Protein AF-A0A1Z8WTL7-F1 (afdb_monomer)

Nearest PDB structures (foldseek):
  2bbh-assembly1_A  TM=3.907E-01  e=2.021E+00  Thermotoga maritima
  4eeb-assembly1_B  TM=3.842E-01  e=3.552E+00  Thermotoga maritima
  5jrw-assembly1_C  TM=4.010E-01  e=4.027E+00  Thermotoga maritima MSB8
  5jtg-assembly1_C  TM=3.842E-01  e=4.287E+00  Thermotoga maritima MSB8
  5jtg-assembly1_D  TM=3.795E-01  e=4.287E+00  Thermotoga maritima MSB8

pLDDT: mean 77.39, std 19.35, range [37.69, 95.0]

Structure (mmCIF, N/CA/C/O backbone):
data_AF-A0A1Z8WTL7-F1
#
_entry.id   AF-A0A1Z8WTL7-F1
#
loop_
_atom_site.group_PDB
_atom_site.id
_atom_site.type_symbol
_atom_site.label_atom_id
_atom_site.label_alt_id
_atom_site.label_comp_id
_atom_site.label_asym_id
_atom_site.label_entity_id
_atom_site.label_seq_id
_atom_site.pdbx_PDB_ins_code
_atom_site.Cartn_x
_atom_site.Cartn_y
_atom_site.Cartn_z
_atom_site.occupancy
_atom_site.B_iso_or_equiv
_atom_site.auth_seq_id
_atom_site.auth_comp_id
_atom_site.auth_asym_id
_atom_site.auth_atom_id
_atom_site.pdbx_PDB_model_num
ATOM 1 N N . MET A 1 1 ? 6.204 -0.276 -15.524 1.00 90.25 1 MET A N 1
ATOM 2 C CA . MET A 1 1 ? 5.361 0.556 -14.649 1.00 90.25 1 MET A CA 1
ATOM 3 C C . MET A 1 1 ? 5.220 -0.058 -13.254 1.00 90.25 1 MET A C 1
ATOM 5 O O . MET A 1 1 ? 5.223 -1.282 -13.148 1.00 90.25 1 MET A O 1
ATOM 9 N N . TRP A 1 2 ? 5.148 0.753 -12.193 1.00 94.56 2 TRP A N 1
ATOM 10 C CA . TRP A 1 2 ? 4.865 0.322 -10.816 1.00 94.56 2 TRP A CA 1
ATOM 11 C C . TRP A 1 2 ? 3.482 0.785 -10.369 1.00 94.56 2 TRP A C 1
ATOM 13 O O . TRP A 1 2 ? 3.054 1.900 -10.662 1.00 94.56 2 TRP A O 1
ATOM 23 N N . TYR A 1 3 ? 2.839 -0.061 -9.574 1.00 93.94 3 TYR A N 1
ATOM 24 C CA . TYR A 1 3 ? 1.520 0.160 -9.007 1.00 93.94 3 TYR A CA 1
AT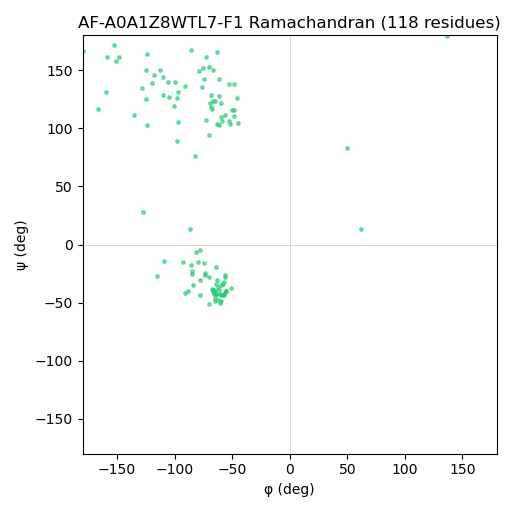OM 25 C C . TYR A 1 3 ? 1.588 0.156 -7.489 1.00 93.94 3 TYR A C 1
ATOM 27 O O . TYR A 1 3 ? 2.256 -0.692 -6.890 1.00 93.94 3 TYR A O 1
ATOM 35 N N . LEU A 1 4 ? 0.850 1.068 -6.867 1.00 94.12 4 LEU A N 1
ATOM 36 C CA . LEU A 1 4 ? 0.537 1.016 -5.448 1.00 94.12 4 LEU A CA 1
ATOM 37 C C . LEU A 1 4 ? -0.842 0.398 -5.301 1.00 94.12 4 LEU A C 1
ATOM 39 O O . LEU A 1 4 ? -1.790 0.804 -5.967 1.00 94.12 4 LEU A O 1
ATOM 43 N N . TYR A 1 5 ? -0.956 -0.581 -4.414 1.00 92.81 5 TYR A N 1
ATOM 44 C CA . TYR A 1 5 ? -2.205 -1.277 -4.152 1.00 92.81 5 TYR A CA 1
ATOM 45 C C . TYR A 1 5 ? -2.568 -1.218 -2.672 1.00 92.81 5 TY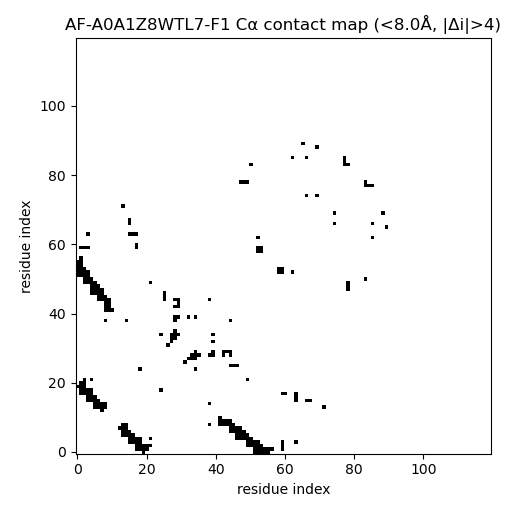R A C 1
ATOM 47 O O . TYR A 1 5 ? -1.705 -1.171 -1.785 1.00 92.81 5 TYR A O 1
ATOM 55 N N . ILE A 1 6 ? -3.872 -1.240 -2.412 1.00 93.44 6 ILE A N 1
ATOM 56 C CA . ILE A 1 6 ? -4.447 -1.273 -1.073 1.00 93.44 6 ILE A CA 1
ATOM 57 C C . ILE A 1 6 ? -5.387 -2.471 -0.983 1.00 93.44 6 ILE A C 1
ATOM 59 O O . ILE A 1 6 ? -6.313 -2.618 -1.782 1.00 93.44 6 ILE A O 1
ATOM 63 N N . VAL A 1 7 ? -5.148 -3.325 0.009 1.00 93.38 7 VAL A N 1
ATOM 64 C CA . VAL A 1 7 ? -6.009 -4.471 0.316 1.00 93.38 7 VAL A CA 1
ATOM 65 C C . VAL A 1 7 ? -6.603 -4.346 1.709 1.00 93.38 7 VAL A C 1
ATOM 67 O O . VAL A 1 7 ? -5.961 -3.853 2.638 1.00 93.38 7 VAL A O 1
ATOM 70 N N . GLU A 1 8 ? -7.823 -4.837 1.853 1.00 94.12 8 GLU A N 1
ATOM 71 C CA . GLU A 1 8 ? -8.497 -5.020 3.129 1.00 94.12 8 GLU A CA 1
ATOM 72 C C . GLU A 1 8 ? -8.349 -6.467 3.585 1.00 94.12 8 GLU A C 1
ATOM 74 O O . GLU A 1 8 ? -8.638 -7.403 2.842 1.00 94.12 8 GLU A O 1
ATOM 79 N N . CYS A 1 9 ? -7.857 -6.645 4.804 1.00 93.69 9 CYS A N 1
ATOM 80 C CA . CYS A 1 9 ? -7.751 -7.948 5.443 1.00 93.69 9 CYS A CA 1
ATOM 81 C C . CYS A 1 9 ? -9.069 -8.321 6.142 1.00 93.69 9 CYS A C 1
ATOM 83 O O . CYS A 1 9 ? -9.928 -7.469 6.372 1.00 93.69 9 CYS A O 1
ATOM 85 N N . LYS A 1 10 ? -9.208 -9.588 6.554 1.00 92.19 10 LYS A N 1
ATOM 86 C CA . LYS A 1 10 ? -10.403 -10.091 7.261 1.00 92.19 10 LYS A CA 1
ATOM 87 C C . LYS A 1 10 ? -10.749 -9.314 8.544 1.00 92.19 10 LYS A C 1
ATOM 89 O O . LYS A 1 10 ? -11.908 -9.263 8.938 1.00 92.19 10 LYS A O 1
ATOM 94 N N . ASP A 1 11 ? -9.759 -8.716 9.200 1.00 91.75 11 ASP A N 1
ATOM 95 C CA . ASP A 1 11 ? -9.912 -7.920 10.427 1.00 91.75 11 ASP A CA 1
ATOM 96 C C . ASP A 1 11 ? -10.254 -6.437 10.163 1.00 91.75 11 ASP A C 1
ATOM 98 O O . ASP A 1 11 ? -10.169 -5.611 11.072 1.00 91.75 11 ASP A O 1
ATOM 102 N N . ASN A 1 12 ? -10.633 -6.084 8.928 1.00 88.88 12 ASN A N 1
ATOM 103 C CA . ASN A 1 12 ? -10.889 -4.716 8.457 1.00 88.88 12 ASN A CA 1
ATOM 104 C C . ASN A 1 12 ? -9.661 -3.786 8.532 1.00 88.88 12 ASN A C 1
ATOM 106 O O . ASN A 1 12 ? -9.772 -2.554 8.414 1.00 88.88 12 ASN A O 1
ATOM 110 N N . THR A 1 13 ? -8.466 -4.353 8.730 1.00 90.69 13 THR A N 1
ATOM 111 C CA . THR A 1 13 ? -7.216 -3.604 8.615 1.00 90.69 13 THR A CA 1
ATOM 112 C C . THR A 1 13 ? -6.833 -3.439 7.150 1.00 90.69 13 THR A C 1
ATOM 114 O O . THR A 1 13 ? -7.145 -4.270 6.297 1.00 90.69 13 THR A O 1
ATOM 117 N N . LEU A 1 14 ? -6.156 -2.330 6.850 1.00 91.81 14 LEU A N 1
ATOM 118 C CA . LEU A 1 14 ? -5.712 -2.014 5.497 1.00 91.81 14 LEU A CA 1
ATOM 119 C C . LEU A 1 14 ? -4.213 -2.243 5.377 1.00 91.81 14 LEU A C 1
ATOM 121 O O . LEU A 1 14 ? -3.428 -1.657 6.129 1.00 91.81 14 LEU A O 1
ATOM 125 N N . TYR A 1 15 ? -3.828 -3.035 4.385 1.00 91.88 15 TYR A N 1
ATOM 126 C CA . TYR A 1 15 ? -2.444 -3.213 3.982 1.00 91.88 15 TYR A CA 1
ATOM 127 C C . TYR A 1 15 ? -2.187 -2.470 2.672 1.00 91.88 15 TYR A C 1
ATOM 129 O O . TYR A 1 15 ? -3.024 -2.453 1.774 1.00 91.88 15 TYR A O 1
ATOM 137 N N . THR A 1 16 ? -1.022 -1.839 2.579 1.00 93.56 16 THR A N 1
ATOM 138 C CA . THR A 1 16 ? -0.609 -1.033 1.427 1.00 93.56 16 THR A CA 1
ATOM 139 C C . THR A 1 16 ? 0.763 -1.496 0.975 1.00 93.56 16 THR A C 1
ATOM 141 O O . THR A 1 16 ? 1.647 -1.657 1.823 1.00 93.56 16 THR A O 1
ATOM 144 N N . GLY A 1 17 ? 0.946 -1.677 -0.328 1.00 92.19 17 GLY A N 1
ATOM 145 C CA . GLY A 1 17 ? 2.220 -2.093 -0.904 1.00 92.19 17 GLY A CA 1
ATOM 146 C C . GLY A 1 17 ? 2.390 -1.613 -2.338 1.00 92.19 17 GLY A C 1
ATOM 147 O O . GLY A 1 17 ? 1.442 -1.121 -2.946 1.00 92.19 17 GLY A O 1
ATOM 148 N N . ILE A 1 18 ? 3.592 -1.800 -2.882 1.00 95.00 18 ILE A N 1
ATOM 149 C CA . ILE A 1 18 ? 3.888 -1.579 -4.302 1.00 95.00 18 ILE A CA 1
ATOM 150 C C . ILE A 1 18 ? 4.216 -2.893 -5.010 1.00 95.00 18 ILE A C 1
ATOM 152 O O . ILE A 1 18 ? 4.724 -3.835 -4.398 1.00 95.00 18 ILE A O 1
ATOM 156 N N . THR A 1 19 ? 3.905 -2.971 -6.297 1.00 94.88 19 THR A N 1
ATOM 157 C CA . THR A 1 19 ? 4.172 -4.134 -7.151 1.00 94.88 19 THR A CA 1
ATOM 158 C C . THR A 1 19 ? 4.190 -3.715 -8.618 1.00 94.88 19 THR A C 1
ATOM 160 O O . THR A 1 19 ? 3.671 -2.660 -8.969 1.00 94.88 19 THR A O 1
ATOM 163 N N . LYS A 1 20 ? 4.778 -4.537 -9.484 1.00 94.38 20 LYS A N 1
ATOM 164 C CA . LYS A 1 20 ? 4.622 -4.393 -10.940 1.00 94.38 20 LYS A CA 1
ATOM 165 C C . LYS A 1 20 ? 3.360 -5.089 -11.457 1.00 94.38 20 LYS A C 1
ATOM 167 O O . LYS A 1 20 ? 2.853 -4.717 -12.501 1.00 94.38 20 LYS A O 1
ATOM 172 N N . ASP A 1 21 ? 2.857 -6.066 -10.705 1.00 94.06 21 ASP A N 1
ATOM 173 C CA . ASP A 1 21 ? 1.670 -6.851 -11.038 1.00 94.06 21 ASP A CA 1
ATOM 174 C C . ASP A 1 21 ? 0.787 -6.984 -9.790 1.00 94.06 21 ASP A C 1
ATOM 176 O O . ASP A 1 21 ? 1.185 -7.585 -8.783 1.00 94.06 21 ASP A O 1
ATOM 180 N N . VAL A 1 22 ? -0.383 -6.343 -9.825 1.00 93.94 22 VAL A N 1
ATOM 181 C CA . VAL A 1 22 ? -1.322 -6.290 -8.696 1.00 93.94 22 VAL A CA 1
ATOM 182 C C . VAL A 1 22 ? -2.106 -7.589 -8.574 1.00 93.94 22 VAL A C 1
ATOM 184 O O . VAL A 1 22 ? -2.246 -8.107 -7.465 1.00 93.94 22 VAL A O 1
ATOM 187 N N . GLN A 1 23 ? -2.584 -8.139 -9.690 1.00 92.31 23 GLN A N 1
ATOM 188 C CA . GLN A 1 23 ? -3.427 -9.334 -9.690 1.00 92.31 23 GLN A CA 1
ATOM 189 C C . GLN A 1 23 ? -2.654 -10.538 -9.164 1.00 92.31 23 GLN A C 1
ATOM 191 O O . GLN A 1 23 ? -3.099 -11.195 -8.215 1.00 92.31 23 GLN A O 1
ATOM 196 N N . ARG A 1 24 ? -1.441 -10.754 -9.686 1.00 94.00 24 ARG A N 1
ATOM 197 C CA . ARG A 1 24 ? -0.542 -11.795 -9.188 1.00 94.00 24 ARG A CA 1
ATOM 198 C C . ARG A 1 24 ? -0.266 -11.620 -7.700 1.00 94.00 24 ARG A C 1
ATOM 200 O O . ARG A 1 24 ? -0.316 -12.587 -6.942 1.00 94.00 24 ARG A O 1
ATOM 207 N N . ARG A 1 25 ? -0.012 -10.389 -7.247 1.00 93.12 25 ARG A N 1
ATOM 208 C CA . ARG A 1 25 ? 0.331 -10.130 -5.842 1.00 93.12 25 ARG A CA 1
ATOM 209 C C . ARG A 1 25 ? -0.833 -10.401 -4.890 1.00 93.12 25 ARG A C 1
ATOM 211 O O . ARG A 1 25 ? -0.621 -10.929 -3.799 1.00 93.12 25 ARG A O 1
ATOM 218 N N . VAL A 1 26 ? -2.058 -10.062 -5.288 1.00 92.56 26 VAL A N 1
ATOM 219 C CA . VAL A 1 26 ? -3.274 -10.365 -4.515 1.00 92.56 26 VAL A CA 1
ATOM 220 C C . VAL A 1 26 ? -3.517 -11.872 -4.457 1.00 92.56 26 VAL A C 1
ATOM 222 O O . VAL A 1 26 ? -3.822 -12.397 -3.385 1.00 92.56 26 VAL A O 1
ATOM 225 N N . TYR A 1 27 ? -3.310 -12.579 -5.571 1.00 92.06 27 TYR A N 1
ATOM 226 C CA . TYR A 1 27 ? -3.378 -14.038 -5.606 1.00 92.06 27 TYR A CA 1
ATOM 227 C C . TYR A 1 27 ? -2.357 -14.676 -4.654 1.00 92.06 27 TYR A C 1
ATOM 229 O O . TYR A 1 27 ? -2.724 -15.502 -3.818 1.00 92.06 27 TYR A O 1
ATOM 237 N N . GLU A 1 28 ? -1.093 -14.242 -4.703 1.00 92.12 28 GLU A N 1
ATOM 238 C CA . GLU A 1 28 ? -0.034 -14.715 -3.802 1.00 92.12 28 GLU A CA 1
ATOM 239 C C . GLU A 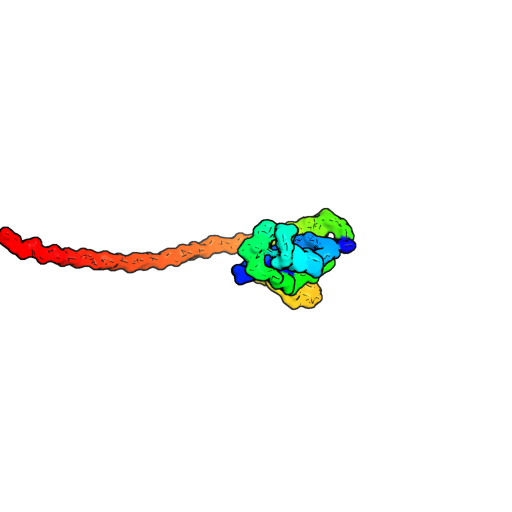1 28 ? -0.402 -14.495 -2.326 1.00 92.12 28 GLU A C 1
ATOM 241 O O . GLU A 1 28 ? -0.211 -15.390 -1.494 1.00 92.12 28 GLU A O 1
ATOM 246 N N . HIS A 1 29 ? -0.968 -13.326 -1.997 1.00 91.06 29 HIS A N 1
ATOM 247 C CA . HIS A 1 29 ? -1.392 -12.999 -0.635 1.00 91.06 29 HIS A CA 1
ATOM 248 C C . HIS A 1 29 ? -2.488 -13.912 -0.106 1.00 91.06 29 HIS A C 1
ATOM 250 O O . HIS A 1 29 ? -2.501 -14.122 1.105 1.00 91.06 29 HIS A O 1
ATOM 256 N N . ASN A 1 30 ? -3.364 -14.443 -0.959 1.00 89.56 30 ASN A N 1
ATOM 257 C CA . ASN A 1 30 ? -4.453 -15.333 -0.557 1.00 89.56 30 ASN A CA 1
ATOM 258 C C . ASN A 1 30 ? -4.055 -16.813 -0.587 1.00 89.56 30 ASN A C 1
ATOM 260 O O . ASN A 1 30 ? -4.355 -17.535 0.362 1.00 89.56 30 ASN A O 1
ATOM 264 N N . ASN A 1 31 ? -3.328 -17.246 -1.617 1.00 88.69 31 ASN A N 1
ATOM 265 C CA . ASN A 1 31 ? -3.197 -18.668 -1.949 1.00 88.69 31 ASN A CA 1
ATOM 266 C C . ASN A 1 31 ? -1.814 -19.268 -1.664 1.00 88.69 31 ASN A C 1
ATOM 268 O O . ASN A 1 31 ? -1.671 -20.484 -1.652 1.00 88.69 31 ASN A O 1
ATOM 272 N N . THR A 1 32 ? -0.781 -18.455 -1.421 1.00 87.19 32 THR A N 1
ATOM 273 C CA . THR A 1 32 ? 0.609 -18.956 -1.340 1.00 87.19 32 THR A CA 1
ATOM 274 C C . THR A 1 32 ? 1.287 -18.595 -0.024 1.00 87.19 32 THR A C 1
ATOM 276 O O . THR A 1 32 ? 0.841 -17.698 0.685 1.00 87.19 32 THR A O 1
ATOM 279 N N . ALA A 1 33 ? 2.397 -19.243 0.333 1.00 81.12 33 ALA A N 1
ATOM 280 C CA . ALA A 1 33 ? 3.205 -18.826 1.485 1.00 81.12 33 ALA A CA 1
ATOM 281 C C . ALA A 1 33 ? 4.043 -17.554 1.219 1.00 81.12 33 ALA A C 1
ATOM 283 O O . ALA A 1 33 ? 4.476 -16.914 2.177 1.00 81.12 33 ALA A O 1
ATOM 284 N N . SER A 1 34 ? 4.215 -17.172 -0.053 1.00 81.88 34 SER A N 1
ATOM 285 C CA . SER A 1 34 ? 5.056 -16.060 -0.535 1.00 81.88 34 SER A CA 1
ATOM 286 C C . SER A 1 34 ? 4.439 -14.666 -0.357 1.00 81.88 34 SER A C 1
ATOM 288 O O . SER A 1 34 ? 5.079 -13.649 -0.639 1.00 81.88 34 SER A O 1
ATOM 290 N N . GLY A 1 35 ? 3.193 -14.602 0.117 1.00 82.94 35 GLY A N 1
ATOM 291 C CA . GLY A 1 35 ? 2.555 -13.357 0.533 1.00 82.94 35 GLY A CA 1
ATOM 292 C C . GLY A 1 35 ? 3.264 -12.697 1.723 1.00 82.94 35 GLY A C 1
ATOM 293 O O . GLY A 1 35 ? 4.079 -13.299 2.423 1.00 82.94 35 GLY A O 1
ATOM 294 N N . ALA A 1 36 ? 2.938 -11.433 1.989 1.00 85.62 36 ALA A N 1
ATOM 295 C CA . ALA A 1 36 ? 3.536 -10.714 3.110 1.00 85.62 36 ALA A CA 1
ATOM 296 C C . ALA A 1 36 ? 3.190 -11.391 4.449 1.00 85.62 36 ALA A C 1
ATOM 298 O O . ALA A 1 36 ? 2.052 -11.803 4.679 1.00 85.62 36 ALA A O 1
ATOM 299 N N . LYS A 1 37 ? 4.147 -11.423 5.391 1.00 88.31 37 LYS A N 1
ATOM 300 C CA . LYS A 1 37 ? 3.932 -11.981 6.744 1.00 88.31 37 LYS A CA 1
ATOM 301 C C . LYS A 1 37 ? 2.681 -11.401 7.415 1.00 88.31 37 LYS A C 1
ATOM 303 O O . LYS A 1 37 ? 1.954 -12.119 8.095 1.00 88.31 37 LYS A O 1
ATOM 308 N N . TYR A 1 38 ? 2.420 -10.109 7.196 1.00 87.19 38 TYR A N 1
ATOM 309 C CA . TYR A 1 38 ? 1.261 -9.412 7.751 1.00 87.19 38 TYR A CA 1
ATOM 310 C C . TYR A 1 38 ? -0.077 -9.946 7.220 1.00 87.19 38 TYR A C 1
ATOM 312 O O . TYR A 1 38 ? -0.992 -10.170 8.013 1.00 87.19 38 TYR A O 1
ATOM 320 N N . THR A 1 39 ? -0.189 -10.147 5.903 1.00 85.06 39 THR A N 1
ATOM 321 C CA . THR A 1 39 ? -1.427 -10.590 5.240 1.00 85.06 39 THR A CA 1
ATOM 322 C C . THR A 1 39 ? -1.654 -12.085 5.412 1.00 85.06 39 THR A C 1
ATOM 324 O O . THR A 1 39 ? -2.799 -12.508 5.528 1.00 85.06 39 THR A O 1
ATOM 327 N N . ARG A 1 40 ? -0.585 -12.885 5.523 1.00 87.50 40 ARG A N 1
ATOM 328 C CA . ARG A 1 40 ? -0.661 -14.343 5.696 1.00 87.50 40 ARG A CA 1
ATOM 329 C C . ARG A 1 40 ? -1.502 -14.772 6.903 1.00 87.50 40 ARG A C 1
ATOM 331 O O . ARG A 1 40 ? -2.270 -15.718 6.792 1.00 87.50 40 ARG A O 1
ATOM 338 N N . ALA A 1 41 ? -1.397 -14.061 8.025 1.00 89.00 41 ALA A N 1
ATOM 339 C CA . ALA A 1 41 ? -2.187 -14.342 9.228 1.00 89.00 41 ALA A CA 1
ATOM 340 C C . ALA A 1 41 ? -3.619 -13.763 9.191 1.00 89.00 41 ALA A C 1
ATOM 342 O O . ALA A 1 41 ? -4.396 -14.010 10.107 1.00 89.00 41 ALA A O 1
ATOM 343 N N . ARG A 1 42 ? -3.969 -12.962 8.172 1.00 89.75 42 ARG A N 1
ATOM 344 C CA . ARG A 1 42 ? -5.216 -12.170 8.114 1.00 89.75 42 ARG A CA 1
ATOM 345 C C . ARG A 1 42 ? -6.024 -12.398 6.836 1.00 89.75 42 ARG A C 1
ATOM 347 O O . ARG A 1 42 ? -6.746 -11.514 6.373 1.00 89.75 42 ARG A O 1
ATOM 354 N N . ARG A 1 43 ? -5.877 -13.588 6.261 1.00 87.44 43 ARG A N 1
ATOM 355 C CA . ARG A 1 43 ? -6.592 -14.021 5.060 1.00 87.44 43 ARG A CA 1
ATOM 356 C C . ARG A 1 43 ? -8.085 -14.243 5.342 1.00 87.44 43 ARG A C 1
ATOM 358 O O . ARG A 1 43 ? -8.440 -14.599 6.469 1.00 87.44 43 ARG A O 1
ATOM 365 N N . PRO A 1 44 ? -8.952 -14.098 4.328 1.00 90.06 44 PRO A N 1
ATOM 366 C CA . PRO A 1 44 ? -8.647 -13.627 2.973 1.00 90.06 44 PRO A CA 1
ATOM 367 C C . PRO A 1 44 ? -8.426 -12.108 2.921 1.00 90.06 44 PRO A C 1
ATOM 369 O O . PRO A 1 44 ? -8.979 -11.361 3.728 1.00 90.06 44 PRO A O 1
ATOM 372 N N . VAL A 1 45 ? -7.621 -11.660 1.958 1.00 92.75 45 VAL A N 1
ATOM 373 C CA . VAL A 1 45 ? -7.469 -10.245 1.611 1.00 92.75 45 VAL A CA 1
ATOM 374 C C . VAL A 1 45 ? -8.304 -9.909 0.380 1.00 92.75 45 VAL A C 1
ATOM 376 O O . VAL A 1 45 ? -8.352 -10.678 -0.583 1.00 92.75 45 VAL A O 1
ATOM 379 N N . LYS A 1 46 ? -8.945 -8.742 0.403 1.00 92.19 46 LYS A N 1
ATOM 380 C CA . LYS A 1 46 ? -9.734 -8.192 -0.699 1.00 92.19 46 LYS A CA 1
ATOM 381 C C . LYS A 1 46 ? -9.009 -6.991 -1.281 1.00 92.19 46 LYS A C 1
ATOM 383 O O . LYS A 1 46 ? -8.619 -6.090 -0.540 1.00 92.19 46 LYS A O 1
ATOM 388 N N . LEU A 1 47 ? -8.822 -6.970 -2.596 1.00 93.31 47 LEU A N 1
ATOM 389 C CA . LEU A 1 47 ? -8.305 -5.790 -3.278 1.00 93.31 47 LEU A CA 1
ATOM 390 C C . LEU A 1 47 ? -9.362 -4.690 -3.207 1.00 93.31 47 LEU A C 1
ATOM 392 O O . LEU A 1 47 ? -10.469 -4.878 -3.698 1.00 93.31 47 LEU A O 1
ATOM 396 N N . LEU A 1 48 ? -9.023 -3.571 -2.568 1.00 91.75 48 LEU A N 1
ATOM 397 C CA . LEU A 1 48 ? -9.906 -2.409 -2.540 1.00 91.75 48 LEU A CA 1
ATOM 398 C C . LEU A 1 48 ? -9.651 -1.502 -3.740 1.00 91.75 48 LEU A C 1
ATOM 400 O O . LEU A 1 48 ? -10.592 -0.980 -4.321 1.00 91.75 48 LEU A O 1
ATOM 404 N N . GLY A 1 49 ? -8.385 -1.321 -4.108 1.00 91.38 49 GLY A N 1
ATOM 405 C CA . GLY A 1 49 ? -8.007 -0.521 -5.262 1.00 91.38 49 GLY A CA 1
ATOM 406 C C . GLY A 1 49 ? -6.502 -0.484 -5.467 1.00 91.38 49 GLY A C 1
ATOM 407 O O . GLY A 1 49 ? -5.718 -0.868 -4.591 1.00 91.38 49 GLY A O 1
ATOM 408 N N . TYR A 1 50 ? -6.107 -0.022 -6.643 1.00 92.62 50 TYR A N 1
ATOM 409 C CA . TYR A 1 50 ? -4.722 0.207 -7.018 1.00 92.62 50 TYR A CA 1
ATOM 410 C C . TYR A 1 50 ? -4.649 1.342 -8.032 1.00 92.62 50 TYR A C 1
ATOM 412 O O . TYR A 1 50 ? -5.634 1.641 -8.702 1.00 92.62 50 TYR A O 1
ATOM 420 N N . TYR A 1 51 ? -3.484 1.965 -8.137 1.00 90.31 51 TYR A N 1
ATOM 421 C CA . TYR A 1 51 ? -3.221 2.976 -9.150 1.00 90.31 51 TYR A CA 1
ATOM 422 C C . TYR A 1 51 ? -1.757 2.966 -9.562 1.00 90.31 51 TYR A C 1
ATOM 424 O O . TYR A 1 51 ? -0.882 2.423 -8.876 1.00 90.31 51 TYR A O 1
A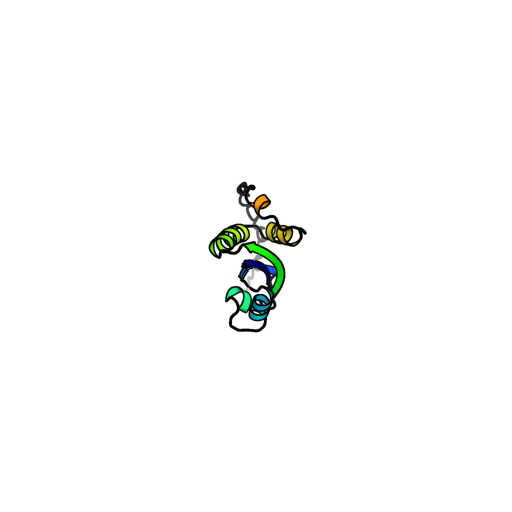TOM 432 N N . GLU A 1 52 ? -1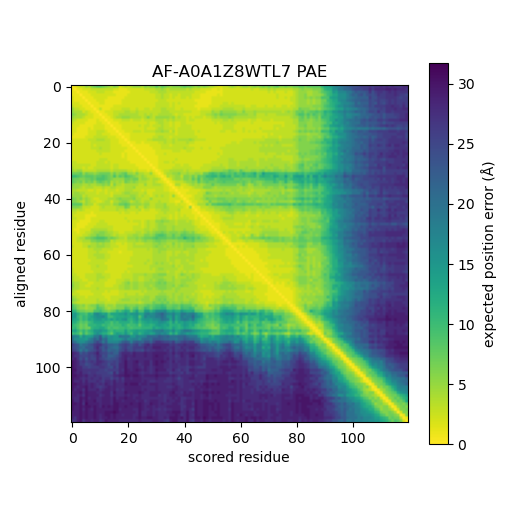.520 3.555 -10.721 1.00 91.50 52 GLU A N 1
ATOM 433 C CA . GLU A 1 52 ? -0.207 3.710 -11.316 1.00 91.50 52 GLU A CA 1
ATOM 434 C C . GLU A 1 52 ? 0.585 4.823 -10.633 1.00 91.50 52 GLU A C 1
ATOM 436 O O . GLU A 1 52 ? 0.053 5.892 -10.350 1.00 91.50 52 GLU A O 1
ATOM 441 N N . VAL A 1 53 ? 1.860 4.560 -10.348 1.00 89.62 53 VAL A N 1
ATOM 442 C CA . VAL A 1 53 ? 2.722 5.493 -9.605 1.00 89.62 53 VAL A CA 1
ATOM 443 C C . VAL A 1 53 ? 3.877 6.020 -10.452 1.00 89.62 53 VAL A C 1
ATOM 445 O O . VAL A 1 53 ? 4.398 7.097 -10.181 1.00 89.62 53 VAL A O 1
ATOM 448 N N . GLY A 1 54 ? 4.314 5.248 -11.449 1.00 89.69 54 GLY A N 1
ATOM 449 C CA . GLY A 1 54 ? 5.428 5.601 -12.326 1.00 89.69 54 GLY A CA 1
ATOM 450 C C . GLY A 1 54 ? 6.389 4.441 -12.584 1.00 89.69 54 GLY A C 1
ATOM 451 O O . GLY A 1 54 ? 6.228 3.323 -12.091 1.00 89.69 54 GLY A O 1
ATOM 452 N N . GLU A 1 55 ? 7.417 4.692 -13.388 1.00 90.69 55 GLU A N 1
ATOM 453 C CA . GLU A 1 55 ? 8.310 3.640 -13.892 1.00 90.69 55 GLU A CA 1
ATOM 454 C C . GLU A 1 55 ? 9.446 3.278 -12.934 1.00 90.69 55 GLU A C 1
ATOM 456 O O . GLU A 1 55 ? 9.933 2.142 -12.926 1.00 90.69 55 GLU A O 1
ATOM 461 N N . SER A 1 56 ? 9.834 4.218 -12.072 1.00 93.75 56 SER A N 1
ATOM 462 C CA . SER A 1 56 ? 10.927 4.036 -11.125 1.00 93.75 56 SER A CA 1
ATOM 463 C C . SER A 1 56 ? 10.448 3.481 -9.787 1.00 93.75 56 SER A C 1
ATOM 465 O O . SER A 1 56 ? 9.492 3.964 -9.175 1.00 93.75 56 SER A O 1
ATOM 467 N N . ARG A 1 57 ? 11.204 2.511 -9.263 1.00 91.81 57 ARG A N 1
ATOM 468 C CA . ARG A 1 57 ? 10.988 1.957 -7.921 1.00 91.81 57 ARG A CA 1
ATOM 469 C C . ARG A 1 57 ? 11.100 3.030 -6.834 1.00 91.81 57 ARG A C 1
ATOM 471 O O . ARG A 1 57 ? 10.383 2.956 -5.841 1.00 91.81 57 ARG A O 1
ATOM 478 N N . GLY A 1 58 ? 11.989 4.011 -7.009 1.00 93.81 58 GLY A N 1
ATOM 479 C CA . GLY A 1 58 ? 12.191 5.089 -6.036 1.00 93.81 58 GLY A CA 1
ATOM 480 C C . GLY A 1 58 ? 10.948 5.965 -5.880 1.00 93.81 58 GLY A C 1
ATOM 481 O O . GLY A 1 58 ? 10.529 6.247 -4.758 1.00 93.81 58 GLY A O 1
ATOM 482 N N . VAL A 1 59 ? 10.305 6.303 -7.002 1.00 90.25 59 VAL A N 1
ATOM 483 C CA . VAL A 1 59 ? 9.036 7.049 -7.024 1.00 90.25 59 VAL A CA 1
ATOM 484 C C . VAL A 1 59 ? 7.944 6.247 -6.318 1.00 90.25 59 VAL A C 1
ATOM 486 O O . VAL A 1 59 ? 7.295 6.758 -5.406 1.00 90.25 59 VAL A O 1
ATOM 489 N N . ALA A 1 60 ? 7.823 4.957 -6.645 1.00 91.75 60 ALA A N 1
ATOM 490 C CA . ALA A 1 60 ? 6.850 4.071 -6.016 1.00 91.75 60 ALA A CA 1
ATOM 491 C C . ALA A 1 60 ? 7.028 3.968 -4.488 1.00 91.75 60 ALA A C 1
ATOM 493 O O . ALA A 1 60 ? 6.052 4.041 -3.745 1.00 91.75 60 ALA A O 1
ATOM 494 N N . LEU A 1 61 ? 8.268 3.838 -4.001 1.00 91.81 61 LEU A N 1
ATOM 495 C CA . LEU A 1 61 ? 8.567 3.787 -2.563 1.00 91.81 61 LEU A CA 1
ATOM 496 C C . LEU A 1 61 ? 8.263 5.112 -1.853 1.00 91.81 61 LEU A C 1
ATOM 498 O O . LEU A 1 61 ? 7.747 5.106 -0.732 1.00 91.81 61 LEU A O 1
ATOM 502 N N . SER A 1 62 ? 8.565 6.241 -2.497 1.00 90.75 62 SER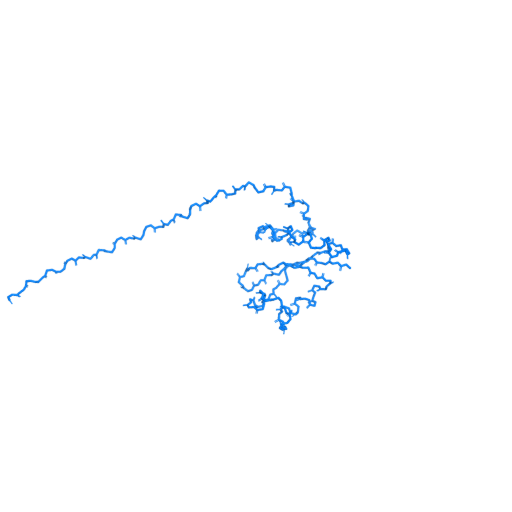 A N 1
ATOM 503 C CA . SER A 1 62 ? 8.262 7.569 -1.960 1.00 90.75 62 SER A CA 1
ATOM 504 C C . SER A 1 62 ? 6.756 7.744 -1.756 1.00 90.75 62 SER A C 1
ATOM 506 O O . SER A 1 62 ? 6.314 8.045 -0.643 1.00 90.75 62 SER A O 1
ATOM 508 N N . GLU A 1 63 ? 5.954 7.447 -2.779 1.00 90.62 63 GLU A N 1
ATOM 509 C CA . GLU A 1 63 ? 4.490 7.536 -2.708 1.00 90.62 63 GLU A CA 1
ATOM 510 C C . GLU A 1 63 ? 3.897 6.524 -1.714 1.00 90.62 63 GLU A C 1
ATOM 512 O O . GLU A 1 63 ? 3.040 6.874 -0.899 1.00 90.62 63 GLU A O 1
ATOM 517 N N . GLU A 1 64 ? 4.422 5.295 -1.660 1.00 92.81 64 GLU A N 1
ATOM 518 C CA . GLU A 1 64 ? 4.026 4.309 -0.647 1.00 92.81 64 GLU A CA 1
ATOM 519 C C . GLU A 1 64 ? 4.226 4.840 0.778 1.00 92.81 64 GLU A C 1
ATOM 521 O O . GLU A 1 64 ? 3.365 4.660 1.646 1.00 92.81 64 GLU A O 1
ATOM 526 N N . SER A 1 65 ? 5.334 5.542 1.027 1.00 90.25 65 SER A N 1
ATOM 527 C CA . SER A 1 65 ? 5.619 6.145 2.329 1.00 90.25 65 SER A CA 1
ATOM 528 C C . SER A 1 65 ? 4.606 7.232 2.713 1.00 90.25 65 SER A C 1
ATOM 530 O O . SER A 1 65 ? 4.265 7.369 3.893 1.00 90.25 65 SER A O 1
ATOM 532 N N . VAL A 1 66 ? 4.091 7.979 1.730 1.00 90.19 66 VAL A N 1
ATOM 533 C CA . VAL A 1 66 ? 3.049 8.997 1.921 1.00 90.19 66 VAL A CA 1
ATOM 534 C C . VAL A 1 66 ? 1.729 8.316 2.260 1.00 90.19 66 VAL A C 1
ATOM 536 O O . VAL A 1 66 ? 1.132 8.611 3.298 1.00 90.19 66 VAL A O 1
ATOM 539 N N . VAL A 1 67 ? 1.319 7.331 1.459 1.00 89.88 67 VAL A N 1
ATOM 540 C CA . VAL A 1 67 ? 0.070 6.585 1.666 1.00 89.88 67 VAL A CA 1
ATOM 541 C C . VAL A 1 67 ? 0.069 5.851 3.005 1.00 89.88 67 VAL A C 1
ATOM 543 O O . VAL A 1 67 ? -0.941 5.844 3.710 1.00 89.88 67 VAL A O 1
ATOM 546 N N . LYS A 1 68 ? 1.202 5.278 3.426 1.00 87.81 68 LYS A N 1
ATOM 547 C CA . LYS A 1 68 ? 1.338 4.617 4.735 1.00 87.81 68 LYS A CA 1
ATOM 548 C C . LYS A 1 68 ? 1.012 5.548 5.908 1.00 87.81 68 LYS A C 1
ATOM 550 O O . LYS A 1 68 ? 0.461 5.072 6.901 1.00 87.81 68 LYS A O 1
ATOM 555 N N . LYS A 1 69 ? 1.293 6.852 5.788 1.00 89.31 69 LYS A N 1
ATOM 556 C CA . LYS A 1 69 ? 1.027 7.873 6.822 1.00 89.31 69 LYS A CA 1
ATOM 557 C C . LYS A 1 69 ? -0.432 8.347 6.858 1.00 89.31 69 LYS A C 1
ATOM 559 O O . LYS A 1 69 ? -0.833 8.977 7.846 1.00 89.31 69 LYS A O 1
ATOM 564 N N . LEU A 1 70 ? -1.214 8.055 5.815 1.00 88.06 70 LEU A N 1
ATOM 565 C CA . LEU A 1 70 ? -2.630 8.408 5.738 1.00 88.06 70 LEU A CA 1
ATOM 566 C C . LEU A 1 70 ? -3.455 7.645 6.772 1.00 88.06 70 LEU A C 1
ATOM 568 O O . LEU A 1 70 ? -3.139 6.514 7.156 1.00 88.06 70 LEU A O 1
ATOM 572 N N . THR A 1 71 ? -4.540 8.271 7.228 1.00 89.44 71 THR A N 1
ATOM 573 C CA . THR A 1 71 ? -5.475 7.601 8.132 1.00 89.44 71 THR A CA 1
ATOM 574 C C . THR A 1 71 ? -6.289 6.547 7.382 1.00 89.44 71 THR A C 1
ATOM 576 O O . THR A 1 71 ? -6.391 6.571 6.159 1.00 89.44 71 THR A O 1
ATOM 579 N N . HIS A 1 72 ? -6.899 5.613 8.115 1.00 87.44 72 HIS A N 1
ATOM 580 C CA . HIS A 1 72 ? -7.767 4.585 7.526 1.00 87.44 72 HIS A CA 1
ATOM 581 C C . HIS A 1 72 ? -8.905 5.194 6.684 1.00 87.44 72 HIS A C 1
ATOM 583 O O . HIS A 1 72 ? -9.158 4.734 5.575 1.00 87.44 72 HIS A O 1
ATOM 589 N N . SER A 1 73 ? -9.504 6.296 7.154 1.00 87.94 73 SER A N 1
ATOM 590 C CA . SER A 1 73 ? -10.537 7.030 6.410 1.00 87.94 73 SER A CA 1
ATOM 591 C C . SER A 1 73 ? -9.993 7.675 5.134 1.00 87.94 73 SER A C 1
ATOM 593 O O . SER A 1 73 ? -10.638 7.584 4.094 1.00 87.94 73 SER A O 1
ATOM 595 N N . ASP A 1 74 ? -8.805 8.280 5.191 1.00 88.56 74 ASP A N 1
ATOM 596 C CA . ASP A 1 74 ? -8.191 8.911 4.017 1.00 88.56 74 ASP A CA 1
ATOM 597 C C . ASP A 1 74 ? -7.833 7.871 2.950 1.00 88.56 74 ASP A C 1
ATOM 599 O O . ASP A 1 74 ? -8.078 8.098 1.771 1.00 88.56 74 ASP A O 1
ATOM 603 N N . LYS A 1 75 ? -7.338 6.694 3.359 1.00 88.50 75 LYS A N 1
ATOM 604 C CA . LYS A 1 75 ? -7.068 5.580 2.438 1.00 88.50 75 LYS A CA 1
ATOM 605 C C . LYS A 1 75 ? -8.332 5.106 1.729 1.00 88.50 75 LYS A C 1
ATOM 607 O O . LYS A 1 75 ? -8.289 4.873 0.530 1.00 88.50 75 LYS A O 1
ATOM 612 N N . ARG A 1 76 ? -9.459 4.982 2.439 1.00 87.12 76 ARG A N 1
ATOM 613 C CA . ARG A 1 76 ? -10.732 4.620 1.794 1.00 87.12 76 ARG A CA 1
ATOM 614 C C . ARG A 1 76 ? -11.180 5.690 0.803 1.00 87.12 76 ARG A C 1
ATOM 616 O O . ARG A 1 76 ? -11.552 5.343 -0.306 1.00 87.12 76 ARG A O 1
ATOM 623 N N . LYS A 1 77 ? -11.068 6.974 1.158 1.00 86.62 77 LYS A N 1
ATOM 624 C CA . LYS A 1 77 ? -11.392 8.079 0.240 1.00 86.62 77 LYS A CA 1
ATOM 625 C C . LYS A 1 77 ? -10.541 8.052 -1.024 1.00 86.62 77 LYS A C 1
ATOM 627 O O . LYS A 1 77 ? -11.097 8.213 -2.100 1.00 86.62 77 LYS A O 1
ATOM 632 N N . LEU A 1 78 ? -9.238 7.802 -0.881 1.00 85.50 78 LEU A N 1
ATOM 633 C CA . LEU A 1 78 ? -8.309 7.675 -2.006 1.00 85.50 78 LEU A CA 1
ATOM 634 C C . LEU A 1 78 ? -8.740 6.572 -2.984 1.00 85.50 78 LEU A C 1
ATOM 636 O O . LEU A 1 78 ? -8.532 6.702 -4.179 1.00 85.50 78 LEU A O 1
ATOM 640 N N . ILE A 1 79 ? -9.337 5.492 -2.483 1.00 82.88 79 ILE A N 1
ATOM 641 C CA . ILE A 1 79 ? -9.778 4.361 -3.307 1.00 82.88 79 ILE A CA 1
ATOM 642 C C . ILE A 1 79 ? -11.164 4.606 -3.912 1.00 82.88 79 ILE A C 1
ATOM 644 O O . ILE A 1 79 ? -11.441 4.159 -5.016 1.00 82.88 79 ILE A O 1
ATOM 648 N N . THR A 1 80 ? -12.049 5.294 -3.189 1.00 80.12 80 THR A N 1
ATOM 649 C CA . THR A 1 80 ? -13.400 5.612 -3.669 1.00 80.12 80 THR A CA 1
ATOM 650 C C . THR A 1 80 ? -13.397 6.711 -4.735 1.00 80.12 80 THR A C 1
ATOM 652 O O . THR A 1 80 ? -14.311 6.764 -5.552 1.00 80.12 80 THR A O 1
ATOM 655 N N . SER A 1 81 ? -12.400 7.600 -4.746 1.00 73.94 81 SER A N 1
ATOM 656 C CA . SER A 1 81 ? -12.274 8.619 -5.789 1.00 73.94 81 SER A CA 1
ATOM 657 C C . SER A 1 81 ? -11.922 7.990 -7.138 1.00 73.94 81 SER A C 1
ATOM 659 O O . SER A 1 81 ? -10.927 7.277 -7.231 1.00 73.94 81 SER A O 1
ATOM 661 N N . ALA A 1 82 ? -12.689 8.325 -8.181 1.00 63.28 82 ALA A N 1
ATOM 662 C CA . ALA A 1 82 ? -12.466 7.864 -9.557 1.00 63.28 82 ALA A CA 1
ATOM 663 C C . ALA A 1 82 ? -11.056 8.190 -10.093 1.00 63.28 82 ALA A C 1
ATOM 665 O O . ALA A 1 82 ? -10.529 7.452 -10.920 1.00 63.28 82 ALA A O 1
ATOM 666 N N . SER A 1 83 ? -10.432 9.248 -9.562 1.00 65.19 83 SER A N 1
ATOM 667 C CA . SER A 1 83 ? -9.037 9.612 -9.811 1.00 65.19 83 SER A CA 1
ATOM 668 C C . SER A 1 83 ? -8.292 9.713 -8.473 1.00 65.19 83 SER A C 1
ATOM 670 O O . SER A 1 83 ? -8.487 10.693 -7.747 1.00 65.19 83 SER A O 1
ATOM 672 N N . PRO A 1 84 ? -7.477 8.712 -8.096 1.00 65.44 84 PRO A N 1
ATOM 673 C CA . PRO A 1 84 ? -6.720 8.735 -6.850 1.00 65.44 84 PRO A CA 1
ATOM 674 C C . PRO A 1 84 ? -5.600 9.778 -6.920 1.00 65.44 84 PRO A C 1
ATOM 676 O O . PRO A 1 84 ? -4.496 9.506 -7.381 1.00 65.44 84 PRO A O 1
ATOM 679 N N . ASP A 1 85 ? -5.881 10.984 -6.430 1.00 70.25 85 ASP A N 1
ATOM 680 C CA . ASP A 1 85 ? -4.896 12.059 -6.339 1.00 70.25 85 ASP A CA 1
ATOM 681 C C . ASP A 1 85 ? -4.278 12.133 -4.934 1.00 70.25 85 ASP A C 1
ATOM 683 O O . ASP A 1 85 ? -4.882 12.607 -3.967 1.00 70.25 85 ASP A O 1
ATOM 687 N N . ILE A 1 86 ? -3.034 11.666 -4.826 1.00 69.69 86 ILE A N 1
ATOM 688 C CA . ILE A 1 86 ? -2.258 11.665 -3.579 1.00 69.69 86 ILE A CA 1
ATOM 689 C C . ILE A 1 86 ? -1.786 13.085 -3.224 1.00 69.69 86 ILE A C 1
ATOM 691 O O . ILE A 1 86 ? -1.548 13.381 -2.047 1.00 69.69 86 ILE A O 1
ATOM 695 N N . SER A 1 87 ? -1.653 13.982 -4.209 1.00 69.38 87 SER A N 1
ATOM 696 C CA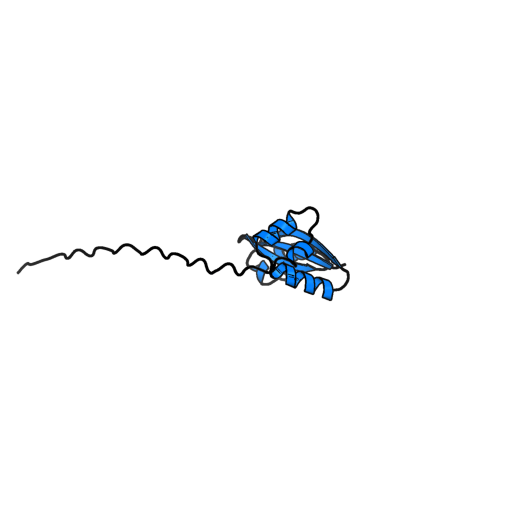 . SER A 1 87 ? -1.120 15.335 -4.010 1.00 69.38 87 SER A CA 1
ATOM 697 C C . SER A 1 87 ? -1.995 16.152 -3.053 1.00 69.38 87 SER A C 1
ATOM 699 O O . SER A 1 87 ? -1.478 16.811 -2.145 1.00 69.38 87 SER A O 1
ATOM 701 N N . ASN A 1 88 ? -3.314 15.959 -3.118 1.00 63.88 88 ASN A N 1
ATOM 702 C CA . ASN A 1 88 ? -4.293 16.572 -2.220 1.00 63.88 88 ASN A CA 1
ATOM 703 C C . ASN A 1 88 ? -4.156 16.151 -0.746 1.00 63.88 88 ASN A C 1
ATOM 705 O O . ASN A 1 88 ? -4.621 16.854 0.155 1.00 63.88 88 ASN A O 1
ATOM 709 N N . PHE A 1 89 ? -3.485 15.030 -0.460 1.00 64.19 89 PHE A N 1
ATOM 710 C CA . PHE A 1 89 ? -3.217 14.589 0.910 1.00 64.19 89 PHE A CA 1
ATOM 711 C C . PHE A 1 89 ? -1.861 15.078 1.450 1.00 64.19 89 PHE A C 1
ATOM 713 O O . PHE A 1 89 ? -1.661 15.059 2.668 1.00 64.19 89 PHE A O 1
ATOM 720 N N . LYS A 1 90 ? -0.950 15.567 0.588 1.00 54.94 90 LYS A N 1
ATOM 721 C CA . LYS A 1 90 ? 0.372 16.104 0.980 1.00 54.94 90 LYS A CA 1
ATOM 722 C C . LYS A 1 90 ? 0.268 17.442 1.732 1.00 54.94 90 LYS A C 1
ATOM 724 O O . LYS A 1 90 ? 1.102 17.731 2.588 1.00 54.94 90 LYS A O 1
ATOM 729 N N . THR A 1 91 ? -0.773 18.237 1.479 1.00 51.53 91 THR A N 1
ATOM 730 C CA . THR A 1 91 ? -0.928 19.611 2.006 1.00 51.53 91 THR A CA 1
ATOM 731 C C . THR A 1 91 ? -1.561 19.688 3.396 1.00 51.53 91 THR A C 1
ATOM 733 O O . THR A 1 91 ? -1.400 20.678 4.114 1.00 51.53 91 THR A O 1
ATOM 736 N N . ARG A 1 92 ? -2.231 18.626 3.857 1.00 54.19 92 ARG A N 1
ATOM 737 C CA . ARG A 1 92 ? -2.853 18.591 5.186 1.00 54.19 92 ARG A CA 1
ATOM 738 C C . ARG A 1 92 ? -1.818 18.231 6.251 1.00 54.19 92 ARG A C 1
ATOM 740 O O . ARG A 1 92 ? -1.824 17.121 6.787 1.00 54.19 92 ARG A O 1
ATOM 747 N N . LYS A 1 93 ? -0.950 19.187 6.618 1.00 41.97 93 LYS A N 1
ATOM 748 C CA . LYS A 1 93 ? -0.202 19.126 7.888 1.00 41.97 93 LYS A CA 1
ATOM 749 C C . LYS A 1 93 ? -1.211 18.806 8.990 1.00 41.97 93 LYS A C 1
ATOM 751 O O . LYS A 1 93 ? -2.087 19.610 9.301 1.00 41.97 93 LYS A O 1
ATOM 756 N N . ARG A 1 94 ? -1.126 17.597 9.549 1.00 47.03 94 ARG A N 1
ATOM 757 C CA . ARG A 1 94 ? -1.988 17.145 10.644 1.00 47.03 94 ARG A CA 1
ATOM 758 C C . ARG A 1 94 ? -1.911 18.191 11.759 1.00 47.03 94 ARG A C 1
ATOM 760 O O . ARG A 1 94 ? -0.923 18.216 12.490 1.00 47.03 94 ARG A O 1
ATOM 767 N N . LYS A 1 95 ? -2.964 19.000 11.955 1.00 38.28 95 LYS A N 1
ATOM 768 C CA . LYS A 1 95 ? -3.249 19.556 13.286 1.00 38.28 95 LYS A CA 1
ATOM 769 C C . LYS A 1 95 ? -3.216 18.346 14.212 1.00 38.28 95 LYS A C 1
ATOM 771 O O . LYS A 1 95 ? -3.979 17.398 14.007 1.00 38.28 95 LYS A O 1
ATOM 776 N N . ARG A 1 96 ? -2.261 18.312 15.146 1.00 39.72 96 ARG A N 1
ATOM 777 C CA . ARG A 1 96 ? -2.136 17.244 16.143 1.00 39.72 96 ARG A CA 1
ATOM 778 C C . ARG A 1 96 ? -3.515 17.114 16.794 1.00 39.72 96 ARG A C 1
ATOM 780 O O . ARG A 1 96 ? -3.900 17.983 17.565 1.00 39.72 96 ARG A O 1
ATOM 787 N N . ARG A 1 97 ? -4.301 16.085 16.439 1.00 41.53 97 ARG A N 1
ATOM 788 C CA . ARG A 1 97 ? -5.536 15.761 17.167 1.00 41.53 97 ARG A CA 1
ATOM 789 C C . ARG A 1 97 ? -5.079 15.493 18.593 1.00 41.53 97 ARG A C 1
ATOM 791 O O . ARG A 1 97 ? -4.407 14.490 18.834 1.00 41.53 97 ARG A O 1
ATOM 798 N N . GLY A 1 98 ? -5.365 16.432 19.493 1.00 42.47 98 GLY A N 1
ATOM 799 C CA . GLY A 1 98 ? -5.111 16.278 20.915 1.00 42.47 98 GLY A CA 1
ATOM 800 C C . GLY A 1 98 ? -5.648 14.928 21.373 1.00 42.47 98 GLY A C 1
ATOM 801 O O . GLY A 1 98 ? -6.714 14.494 20.925 1.00 42.47 98 GLY A O 1
ATOM 802 N N . LYS A 1 99 ? -4.873 14.240 22.217 1.00 41.50 99 LYS A N 1
ATOM 803 C CA . LYS A 1 99 ? -5.286 13.016 22.909 1.00 41.50 99 LYS A CA 1
ATOM 804 C C . LYS A 1 99 ? -6.701 13.234 23.467 1.00 41.50 99 LYS A C 1
ATOM 806 O O . LYS A 1 99 ? -6.858 13.906 24.482 1.00 41.50 99 LYS A O 1
ATOM 811 N N . LYS A 1 100 ? -7.736 12.661 22.839 1.00 42.19 100 LYS A N 1
ATOM 812 C CA . LYS A 1 100 ? -9.024 12.470 23.515 1.00 42.19 100 LYS A CA 1
ATOM 813 C C . LYS A 1 100 ? -8.731 11.511 24.668 1.00 42.19 100 LYS A C 1
ATOM 815 O O . LYS A 1 100 ? -8.498 10.327 24.431 1.00 42.19 100 LYS A O 1
ATOM 820 N N . LYS A 1 101 ? -8.657 12.043 25.895 1.00 39.50 101 LYS A N 1
ATOM 821 C CA . LYS A 1 101 ? -8.621 11.254 27.131 1.00 39.50 101 LYS A CA 1
ATOM 822 C C . LYS A 1 101 ? -9.748 10.223 27.032 1.00 39.50 101 LYS A C 1
ATOM 824 O O . LYS A 1 101 ? -10.915 10.598 26.934 1.00 39.50 101 LYS A O 1
ATOM 829 N N . ARG A 1 102 ? -9.405 8.932 27.004 1.00 37.69 102 ARG A N 1
ATOM 830 C CA . ARG A 1 102 ? -10.385 7.865 27.232 1.00 37.69 102 ARG A CA 1
ATOM 831 C C . ARG A 1 102 ? -10.937 8.121 28.635 1.00 37.69 102 ARG A C 1
ATOM 833 O O . ARG A 1 102 ? -10.190 7.987 29.597 1.00 37.69 102 ARG A O 1
ATOM 840 N N . LYS A 1 103 ? -12.197 8.557 28.745 1.00 41.56 103 LYS A N 1
ATOM 841 C CA . LYS A 1 103 ? -12.930 8.535 30.015 1.00 41.56 103 LYS A CA 1
ATOM 842 C C . LYS A 1 103 ? -13.020 7.065 30.421 1.00 41.56 103 LYS A C 1
ATOM 844 O O . LYS A 1 103 ? -13.762 6.299 29.814 1.00 41.56 103 LYS A O 1
ATOM 849 N N . THR A 1 104 ? -12.190 6.647 31.367 1.00 48.72 104 THR A N 1
ATOM 850 C CA . THR A 1 104 ? -12.372 5.380 32.070 1.00 48.72 104 THR A CA 1
ATOM 851 C C . THR A 1 104 ? -13.627 5.528 32.918 1.00 48.72 104 THR A C 1
ATOM 853 O O . THR A 1 104 ? -13.682 6.400 33.781 1.00 48.72 104 THR A O 1
ATOM 856 N N . ASN A 1 105 ? -14.650 4.728 32.628 1.00 47.25 105 ASN A N 1
ATOM 857 C CA . ASN A 1 105 ? -15.857 4.662 33.442 1.00 47.25 105 ASN A CA 1
ATOM 858 C C . ASN A 1 105 ? -15.467 4.061 34.809 1.00 47.25 105 ASN A C 1
ATOM 860 O O . ASN A 1 105 ? -14.871 2.976 34.812 1.00 47.25 105 ASN A O 1
ATOM 864 N N . PRO A 1 106 ? -15.715 4.725 35.952 1.00 49.19 106 PRO A N 1
ATOM 865 C CA . PRO A 1 106 ? -15.409 4.144 37.253 1.00 49.19 106 PRO A CA 1
ATOM 866 C C . PRO A 1 106 ? -16.298 2.914 37.470 1.00 49.19 106 PRO A C 1
ATOM 868 O O . PRO A 1 106 ? -17.521 2.978 37.360 1.00 49.19 106 PRO A O 1
ATOM 871 N N . ARG A 1 107 ? -15.668 1.763 37.731 1.00 46.34 107 ARG A N 1
ATOM 872 C CA . ARG A 1 107 ? -16.369 0.546 38.153 1.00 46.34 107 ARG A CA 1
ATOM 873 C C . ARG A 1 107 ? -17.072 0.833 39.484 1.00 46.34 107 ARG A C 1
ATOM 875 O O . ARG A 1 107 ? -16.435 1.295 40.424 1.00 46.34 107 ARG A O 1
ATOM 882 N N . SER A 1 108 ? -18.369 0.544 39.525 1.00 44.97 108 SER A N 1
ATOM 883 C CA . SER A 1 108 ? -19.230 0.624 40.708 1.00 44.97 108 SER A CA 1
ATOM 884 C C . SER A 1 108 ? -18.638 -0.159 41.899 1.00 44.97 108 SER A C 1
ATOM 886 O O . SER A 1 108 ? -18.122 -1.264 41.686 1.00 44.97 108 SER A O 1
ATOM 888 N N . PRO A 1 109 ? -18.684 0.365 43.139 1.00 50.69 109 PRO A N 1
ATOM 889 C CA . PRO A 1 109 ? -18.187 -0.344 44.312 1.00 50.69 109 PRO A CA 1
ATOM 890 C C . PRO A 1 109 ? -19.092 -1.540 44.635 1.00 50.69 109 PRO A C 1
ATOM 892 O O . PRO A 1 109 ? -20.290 -1.407 44.879 1.00 50.69 109 PRO A O 1
ATOM 895 N N . ARG A 1 110 ? -18.506 -2.742 44.645 1.00 49.72 110 ARG A N 1
ATOM 896 C CA . ARG A 1 110 ? -19.184 -3.966 45.082 1.00 49.72 110 ARG A CA 1
ATOM 897 C C . ARG A 1 110 ? -19.337 -3.922 46.603 1.00 49.72 110 ARG A C 1
ATOM 899 O O . ARG A 1 110 ? -18.364 -4.099 47.331 1.00 49.72 110 ARG A O 1
ATOM 906 N N . ASN A 1 111 ? -20.567 -3.697 47.054 1.00 47.22 111 ASN A N 1
ATOM 907 C CA . ASN A 1 111 ? -20.991 -3.786 48.447 1.00 47.22 111 ASN A CA 1
ATOM 908 C C . ASN A 1 111 ? -20.665 -5.190 49.002 1.00 47.22 111 ASN A C 1
ATOM 910 O O . ASN A 1 111 ? -21.261 -6.179 48.576 1.00 47.22 111 ASN A O 1
ATOM 914 N N . LYS A 1 112 ? -19.707 -5.301 49.932 1.00 49.00 112 LYS A N 1
ATOM 915 C CA . LYS A 1 112 ? -19.544 -6.486 50.791 1.00 49.00 112 LYS A CA 1
ATOM 916 C C . LYS A 1 112 ? -20.207 -6.176 52.128 1.00 49.00 112 LYS A C 1
ATOM 918 O O . LYS A 1 112 ? -19.585 -5.648 53.044 1.00 49.00 112 LYS A O 1
ATOM 923 N N . THR A 1 113 ? -21.492 -6.486 52.218 1.00 57.22 113 THR A N 1
ATOM 924 C CA . THR A 1 113 ? -22.238 -6.523 53.474 1.00 57.22 113 THR A CA 1
ATOM 925 C C . THR A 1 113 ? -21.613 -7.545 54.423 1.00 57.22 113 THR A C 1
ATOM 927 O O . THR A 1 113 ? -21.506 -8.730 54.104 1.00 57.22 113 THR A O 1
ATOM 930 N N . ARG A 1 114 ? -21.212 -7.054 55.601 1.00 51.38 114 ARG A N 1
ATOM 931 C CA . ARG A 1 114 ? -20.948 -7.819 56.826 1.00 51.38 114 ARG A CA 1
ATOM 932 C C . ARG A 1 114 ? -22.081 -8.825 57.061 1.00 51.38 114 ARG A C 1
ATOM 934 O O . ARG A 1 114 ? -23.232 -8.413 57.179 1.00 51.38 114 ARG A O 1
ATOM 941 N N . LYS A 1 115 ? -21.757 -10.109 57.221 1.00 51.38 115 LYS A N 1
ATOM 942 C CA . LYS A 1 115 ? -22.600 -11.035 57.987 1.00 51.38 115 LYS A CA 1
ATOM 943 C C . LYS A 1 115 ? -21.981 -11.199 59.372 1.00 51.38 115 LYS A C 1
ATOM 945 O O . LYS A 1 115 ? -20.829 -11.598 59.495 1.00 51.38 115 LYS A O 1
ATOM 950 N N . ARG A 1 116 ? -22.759 -10.808 60.382 1.00 47.56 116 ARG A N 1
ATOM 951 C CA . ARG A 1 116 ? -22.592 -11.162 61.794 1.00 47.56 116 ARG A CA 1
ATOM 952 C C . ARG A 1 116 ? -23.033 -12.616 62.002 1.00 47.56 116 ARG A C 1
ATOM 954 O O . ARG A 1 116 ? -24.033 -13.036 61.423 1.00 47.56 116 ARG A O 1
ATOM 961 N N . SER A 1 117 ? -22.317 -13.327 62.861 1.00 47.94 117 SER A N 1
ATOM 962 C CA . SER A 1 117 ? -22.732 -14.482 63.686 1.00 47.94 117 SER A CA 1
ATOM 963 C C . SER A 1 117 ? -21.571 -14.621 64.690 1.00 47.94 117 SER A C 1
ATOM 965 O O . SER A 1 117 ? -20.442 -14.717 64.234 1.00 47.94 117 SER A O 1
ATOM 967 N N . SER A 1 118 ? -21.645 -14.474 66.017 1.00 48.84 118 SER A N 1
ATOM 968 C CA . SER A 1 118 ? -22.700 -14.699 67.012 1.00 48.84 118 SER A CA 1
ATOM 969 C C . SER A 1 118 ? -23.329 -16.074 66.873 1.00 48.84 118 SER A C 1
ATOM 971 O O . SER A 1 118 ? -24.358 -16.149 66.218 1.00 48.84 118 SER A O 1
ATOM 973 N N . VAL A 1 119 ? -22.699 -17.104 67.453 1.00 58.12 119 VAL A N 1
ATOM 974 C CA . VAL A 1 119 ? -23.298 -18.103 68.36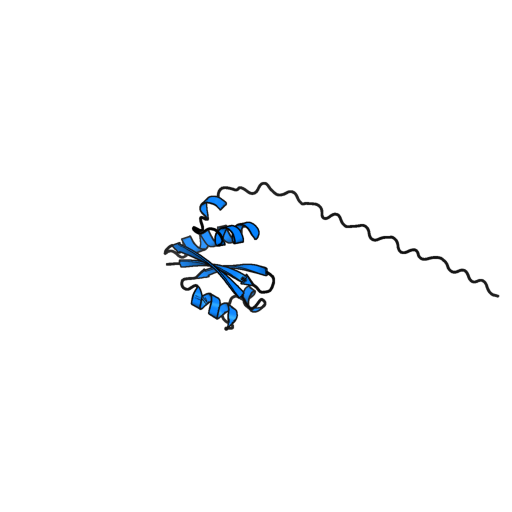8 1.00 58.12 119 VAL A CA 1
ATOM 975 C C . VAL A 1 119 ? -22.151 -18.755 69.170 1.00 58.12 119 VAL A C 1
ATOM 977 O O . VAL A 1 119 ? -21.141 -19.097 68.565 1.00 58.12 119 VAL A O 1
ATOM 980 N N . ASN A 1 120 ? -22.354 -18.818 70.495 1.00 45.53 120 ASN A N 1
ATOM 981 C CA . ASN A 1 120 ? -21.709 -19.576 71.587 1.00 45.53 120 ASN A CA 1
ATOM 982 C C . ASN A 1 120 ? -20.353 -20.255 71.385 1.00 45.53 120 ASN A C 1
ATOM 984 O O . ASN A 1 120 ? -20.265 -21.200 70.573 1.00 45.53 120 ASN A O 1
#

Mean predicted aligned error: 12.47 Å

Foldseek 3Di:
DKKKWWKQFQVRDIDIDMDPDDVVQLCCLAPHPPHDPVSVVGDDIGTLDMDDQDDDPVSRVVLSVLLVPDDSVVVNVLSPDPHNDSVVVVPCPDPPPPPPPPPDDDDDDDDDDDDDDDDD

Sequence (120 aa):
MWYLYIVECKDNTLYTGITKDVQRRVYEHNNTASGAKYTRARRPVKLLGYYEVGESRGVALSEESVVKKLTHSDKRKLITSASPDISNFKTRKRKRRGKKKRKTNPRSPRNKTRKRSSVN

Solvent-accessible surface area (backbone atoms only — not comparable to full-atom values): 7628 Å² total; per-residue (Å²): 101,31,31,41,38,36,30,37,30,65,83,75,46,78,50,74,51,74,39,76,50,66,67,64,50,53,47,32,33,59,77,46,88,85,24,54,77,76,44,59,82,30,57,61,62,43,82,69,41,68,47,82,58,42,75,48,69,67,54,39,53,54,53,49,57,54,59,68,72,48,51,76,68,55,52,51,50,45,51,70,39,97,70,63,64,66,70,79,62,72,73,63,74,73,72,78,78,71,82,76,75,78,81,75,78,80,79,79,83,80,82,79,78,83,81,87,74,91,80,136

Radius of gyration: 23.92 Å; Cα contacts (8 Å, |Δi|>4): 137; chains: 1; bounding box: 36×39×86 Å
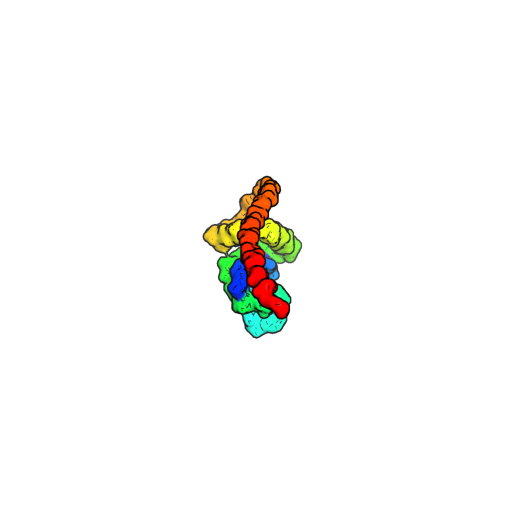
Secondary structure (DSSP, 8-state):
-EEEEEEE-TTS-EEEEEES-HHHHHHHHHHSTTS-HHHHTTPPPEEEEEEEEES-HHHHHHHHHHHHHS-HHHHHHHHHSSS--SHHHHS------------PPPPPP-----------